Protein AF-A0A1Y0EIY8-F1 (afdb_monomer_lite)

Foldseek 3Di:
DDDDLLNVLLVVLVVVLVCVVVVNDALVVSLVSVVVSVSNCVLDDVVLVVLSVVLSVLSVVVRVDDDDDPPSPNVVSSVSVVVSSVVSVVRNVVVD

pLDDT: mean 89.24, std 13.51, range [42.38, 98.19]

Radius of gyration: 13.73 Å; chains: 1; bounding box: 45×19×31 Å

Structure (mmCIF, N/CA/C/O backbone):
data_AF-A0A1Y0EIY8-F1
#
_entry.id   AF-A0A1Y0EIY8-F1
#
loop_
_atom_site.group_PDB
_atom_site.id
_atom_site.type_symbol
_atom_site.label_atom_id
_atom_site.label_alt_id
_atom_site.label_comp_id
_atom_site.label_asym_id
_atom_site.label_entity_id
_atom_site.label_seq_id
_atom_site.pdbx_PDB_ins_code
_atom_site.Cartn_x
_atom_site.Cartn_y
_atom_site.Cartn_z
_atom_site.occupancy
_atom_site.B_iso_or_equiv
_atom_site.auth_seq_id
_atom_site.auth_comp_id
_atom_site.auth_asym_id
_atom_site.auth_atom_id
_atom_site.pdbx_PDB_model_num
ATOM 1 N N . MET A 1 1 ? -23.854 -5.332 4.239 1.00 42.38 1 MET A N 1
ATOM 2 C CA . MET A 1 1 ? -22.489 -5.134 4.766 1.00 42.38 1 MET A CA 1
ATOM 3 C C . MET A 1 1 ? -21.932 -3.884 4.111 1.00 42.38 1 MET A C 1
ATOM 5 O O . MET A 1 1 ? -21.634 -3.920 2.928 1.00 42.38 1 MET A O 1
ATOM 9 N N . THR A 1 2 ? -21.919 -2.750 4.805 1.00 49.50 2 THR A N 1
ATOM 10 C CA . THR A 1 2 ? -21.339 -1.505 4.281 1.00 49.50 2 THR A CA 1
ATOM 11 C C . THR A 1 2 ? -19.830 -1.559 4.484 1.00 49.50 2 THR A C 1
ATOM 13 O O . THR A 1 2 ? -19.366 -1.396 5.611 1.00 49.50 2 THR A O 1
ATOM 16 N N . SER A 1 3 ? -19.061 -1.832 3.427 1.00 66.19 3 SER A N 1
ATOM 17 C CA . SER A 1 3 ? -17.608 -1.639 3.467 1.00 66.19 3 SER A CA 1
ATOM 18 C C . SER A 1 3 ? -17.320 -0.182 3.819 1.00 66.19 3 SER A C 1
ATOM 20 O O . SER A 1 3 ? -17.828 0.730 3.169 1.00 66.19 3 SER A O 1
ATOM 22 N N . SER A 1 4 ? -16.541 0.044 4.877 1.00 84.12 4 SER A N 1
ATOM 23 C CA . SER A 1 4 ? -16.105 1.392 5.240 1.00 84.12 4 SER A CA 1
ATOM 24 C C . SER A 1 4 ? -15.139 1.916 4.173 1.00 84.12 4 SER A C 1
ATOM 26 O O . SER A 1 4 ? -14.305 1.155 3.676 1.00 84.12 4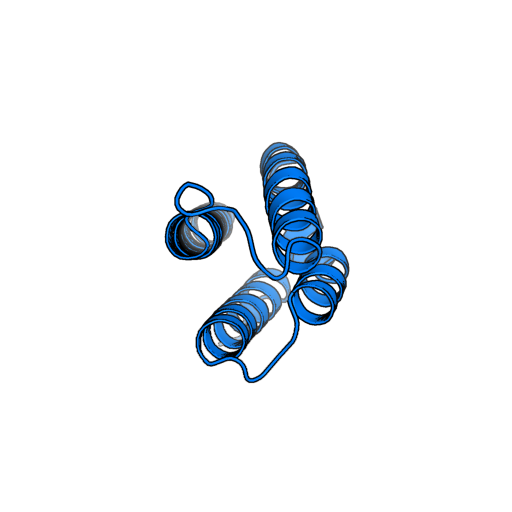 SER A O 1
ATOM 28 N N . ALA A 1 5 ? -15.226 3.203 3.828 1.00 91.75 5 ALA A N 1
ATOM 29 C CA . ALA A 1 5 ? -14.399 3.819 2.784 1.00 91.75 5 ALA A CA 1
ATOM 30 C C . ALA A 1 5 ? -12.877 3.537 2.915 1.00 91.75 5 ALA A C 1
ATOM 32 O O . ALA A 1 5 ? -12.251 3.262 1.893 1.00 91.75 5 ALA A O 1
ATOM 33 N N . PRO A 1 6 ? -12.268 3.511 4.123 1.00 95.25 6 PRO A N 1
ATOM 34 C CA . PRO A 1 6 ? -10.857 3.153 4.300 1.00 95.25 6 PRO A CA 1
ATOM 35 C C . PRO A 1 6 ? -10.525 1.708 3.908 1.00 95.25 6 PRO A C 1
ATOM 37 O O . PRO A 1 6 ? -9.469 1.459 3.336 1.00 95.25 6 PRO A O 1
ATOM 40 N N . LEU A 1 7 ? -11.415 0.754 4.208 1.00 94.81 7 LEU A N 1
ATOM 41 C CA . LEU A 1 7 ? -11.212 -0.657 3.863 1.00 94.81 7 LEU A CA 1
ATOM 42 C C . LEU A 1 7 ? -11.346 -0.874 2.355 1.00 94.81 7 LEU A C 1
ATOM 44 O O . LEU A 1 7 ? -10.516 -1.567 1.782 1.00 94.81 7 LEU A O 1
ATOM 48 N N . ALA A 1 8 ? -12.313 -0.212 1.712 1.00 95.19 8 ALA A N 1
ATOM 49 C CA . ALA A 1 8 ? -12.458 -0.257 0.257 1.00 95.19 8 ALA A CA 1
ATOM 50 C C . ALA A 1 8 ? -11.200 0.272 -0.455 1.00 95.19 8 ALA A C 1
ATOM 52 O O . ALA A 1 8 ? -10.662 -0.390 -1.335 1.00 95.19 8 ALA A O 1
ATOM 53 N N . GLN A 1 9 ? -10.664 1.417 -0.013 1.00 96.56 9 GLN A N 1
ATOM 54 C CA . GLN A 1 9 ? -9.414 1.949 -0.567 1.00 96.56 9 GLN A CA 1
ATOM 55 C C . GLN A 1 9 ? -8.213 1.030 -0.315 1.00 96.56 9 GLN A C 1
ATOM 57 O O . GLN A 1 9 ? -7.320 0.939 -1.154 1.00 96.56 9 GLN A O 1
ATOM 62 N N . LEU A 1 10 ? -8.172 0.340 0.827 1.00 97.00 10 LEU A N 1
ATOM 63 C CA . LEU A 1 10 ? -7.124 -0.637 1.104 1.00 97.00 10 LEU A CA 1
ATOM 64 C C . LEU A 1 10 ? -7.202 -1.845 0.157 1.00 97.00 10 LEU A C 1
ATOM 66 O O . LEU A 1 10 ? -6.170 -2.289 -0.345 1.00 97.00 10 LEU A O 1
ATOM 70 N N . ASP A 1 11 ? -8.409 -2.354 -0.095 1.00 96.88 11 ASP A N 1
ATOM 71 C CA . ASP A 1 11 ? -8.654 -3.460 -1.025 1.00 96.88 11 ASP A CA 1
ATOM 72 C C . ASP A 1 11 ? -8.248 -3.081 -2.458 1.00 96.88 11 ASP A C 1
ATOM 74 O O . ASP A 1 11 ? -7.560 -3.855 -3.132 1.00 96.88 11 ASP A O 1
ATOM 78 N N . ASP A 1 12 ? -8.574 -1.858 -2.888 1.00 96.75 12 ASP A N 1
ATOM 79 C CA . ASP A 1 12 ? -8.156 -1.316 -4.184 1.00 96.75 12 ASP A CA 1
ATOM 80 C C . ASP A 1 12 ? -6.626 -1.253 -4.307 1.00 96.75 12 ASP A C 1
ATOM 82 O O . ASP A 1 12 ? -6.059 -1.684 -5.315 1.00 96.75 12 ASP A O 1
ATOM 86 N N . LEU A 1 13 ? -5.923 -0.762 -3.278 1.00 97.44 13 LEU A N 1
ATOM 87 C CA . LEU A 1 13 ? -4.456 -0.732 -3.279 1.00 97.44 13 LEU A CA 1
ATOM 88 C C . LEU A 1 13 ? -3.844 -2.134 -3.294 1.00 97.44 13 LEU A C 1
ATOM 90 O O . LEU A 1 13 ? -2.819 -2.344 -3.944 1.00 97.44 13 LEU A O 1
ATOM 94 N N . GLN A 1 14 ? -4.472 -3.109 -2.638 1.00 97.56 14 GLN A N 1
ATOM 95 C CA . GLN A 1 14 ? -4.020 -4.496 -2.681 1.00 97.56 14 GLN A CA 1
ATOM 96 C C . GLN A 1 14 ? -4.145 -5.089 -4.092 1.00 97.56 14 GLN A C 1
ATOM 98 O O . GLN A 1 14 ? -3.216 -5.751 -4.564 1.00 97.56 14 GLN A O 1
ATOM 103 N N . ALA A 1 15 ? -5.243 -4.809 -4.798 1.00 97.44 15 ALA A N 1
ATOM 104 C CA . ALA A 1 15 ? -5.407 -5.210 -6.194 1.00 97.44 15 ALA A CA 1
ATOM 105 C C . ALA A 1 15 ? -4.366 -4.537 -7.107 1.00 97.44 15 ALA A C 1
ATOM 107 O O . ALA A 1 15 ? -3.759 -5.187 -7.960 1.00 97.44 15 ALA A O 1
ATOM 108 N N . ARG A 1 16 ? -4.094 -3.248 -6.884 1.00 97.25 16 ARG A N 1
ATOM 109 C CA . ARG A 1 16 ? -3.106 -2.476 -7.652 1.00 97.25 16 ARG A CA 1
ATOM 110 C C . ARG A 1 16 ? -1.672 -2.947 -7.411 1.00 97.25 16 ARG A C 1
ATOM 112 O O . ARG A 1 16 ? -0.893 -2.998 -8.359 1.00 97.25 16 ARG A O 1
ATOM 119 N N . LEU A 1 17 ? -1.329 -3.374 -6.193 1.00 97.00 17 LEU A N 1
ATOM 120 C CA . LEU A 1 17 ? -0.034 -4.001 -5.908 1.00 97.00 17 LEU A CA 1
ATOM 121 C C . LEU A 1 17 ? 0.121 -5.339 -6.650 1.00 97.00 17 LEU A C 1
ATOM 123 O O . LEU A 1 17 ? 1.199 -5.639 -7.161 1.00 97.00 17 LEU A O 1
ATOM 127 N N . ALA A 1 18 ? -0.946 -6.137 -6.752 1.00 96.56 18 ALA A N 1
ATOM 128 C CA . ALA A 1 18 ? -0.920 -7.369 -7.541 1.00 96.56 18 ALA A CA 1
ATOM 129 C C . ALA A 1 18 ? -0.719 -7.081 -9.039 1.00 96.56 18 ALA A C 1
ATOM 131 O O . ALA A 1 18 ? 0.107 -7.732 -9.680 1.00 96.56 18 ALA A O 1
ATOM 132 N N . ALA A 1 19 ? -1.405 -6.067 -9.578 1.00 96.19 19 ALA A N 1
ATOM 133 C CA . ALA A 1 19 ? -1.206 -5.607 -10.952 1.00 96.19 19 ALA A CA 1
ATOM 134 C C . ALA A 1 19 ? 0.23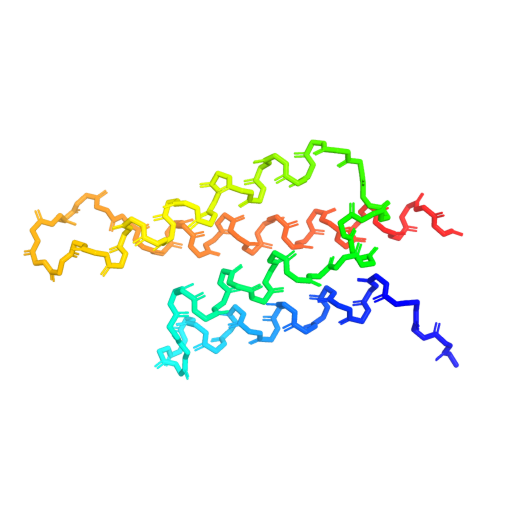1 -5.110 -11.190 1.00 96.19 19 ALA A C 1
ATOM 136 O O . ALA A 1 19 ? 0.827 -5.438 -12.214 1.00 96.19 19 ALA A O 1
ATOM 137 N N . LEU A 1 20 ? 0.818 -4.384 -10.230 1.00 93.81 20 LEU A N 1
ATOM 138 C CA . LEU A 1 20 ? 2.200 -3.898 -10.302 1.00 93.81 20 LEU A CA 1
ATOM 139 C C . LEU A 1 20 ? 3.190 -5.065 -10.376 1.00 93.81 20 LEU A C 1
ATOM 141 O O . LEU A 1 20 ? 4.050 -5.097 -11.251 1.00 93.81 20 LEU A O 1
ATOM 145 N N . ARG A 1 21 ? 3.021 -6.072 -9.513 1.00 92.81 21 ARG A N 1
ATOM 146 C CA . ARG A 1 21 ? 3.850 -7.290 -9.510 1.00 92.81 21 ARG A CA 1
ATOM 147 C C . ARG A 1 21 ? 3.723 -8.101 -10.798 1.00 92.81 21 ARG A C 1
ATOM 149 O O . ARG A 1 21 ? 4.670 -8.779 -11.178 1.00 92.81 21 ARG A O 1
ATOM 156 N N . ALA A 1 22 ? 2.566 -8.043 -11.450 1.00 93.94 22 ALA A N 1
ATOM 157 C CA . ALA A 1 22 ? 2.327 -8.676 -12.741 1.00 93.94 22 ALA A CA 1
ATOM 158 C C . ALA A 1 22 ? 2.795 -7.822 -13.938 1.00 93.94 22 ALA A C 1
ATOM 160 O O . ALA A 1 22 ? 2.581 -8.227 -15.078 1.00 93.94 22 ALA A O 1
ATOM 161 N N . GLY A 1 23 ? 3.383 -6.640 -13.704 1.00 91.62 23 GLY A N 1
ATOM 162 C CA . GLY A 1 23 ? 3.813 -5.719 -14.761 1.00 91.62 23 GLY A CA 1
ATOM 163 C C . GLY A 1 23 ? 2.662 -5.051 -15.522 1.00 91.62 23 GLY A C 1
ATOM 164 O O . GLY A 1 23 ? 2.861 -4.549 -16.622 1.00 91.62 23 GLY A O 1
ATOM 165 N N . GLN A 1 24 ? 1.447 -5.056 -14.965 1.00 94.94 24 GLN A N 1
ATOM 166 C CA . GLN A 1 24 ? 0.241 -4.505 -15.599 1.00 94.94 24 GLN A CA 1
ATOM 167 C C . GLN A 1 24 ? 0.029 -3.014 -15.299 1.00 94.94 24 GLN A C 1
ATOM 169 O O . GLN A 1 24 ? -0.797 -2.366 -15.935 1.00 94.94 24 GLN A O 1
ATOM 174 N N . THR A 1 25 ? 0.750 -2.466 -14.320 1.00 93.88 25 THR A N 1
ATOM 175 C CA . THR A 1 25 ? 0.775 -1.032 -14.010 1.00 93.88 25 THR A CA 1
ATOM 176 C C . THR A 1 25 ? 2.201 -0.590 -13.706 1.00 93.88 25 THR A C 1
ATOM 178 O O . THR A 1 25 ? 3.069 -1.422 -13.434 1.00 93.88 25 THR A O 1
ATOM 181 N N . SER A 1 26 ? 2.452 0.716 -13.759 1.00 92.25 26 SER A N 1
ATOM 182 C CA . SER A 1 26 ? 3.765 1.278 -13.462 1.00 92.25 26 SER A CA 1
ATOM 183 C C . SER A 1 26 ? 3.925 1.608 -11.969 1.00 92.25 26 SER A C 1
ATOM 185 O O . SER A 1 26 ? 2.947 1.952 -11.294 1.00 92.25 26 SER A O 1
ATOM 187 N N . PRO A 1 27 ? 5.167 1.580 -11.451 1.00 92.62 27 PRO A N 1
ATOM 188 C CA . PRO A 1 27 ? 5.533 2.093 -10.129 1.00 92.62 27 PRO A CA 1
ATOM 189 C C . PRO A 1 27 ? 4.915 3.461 -9.796 1.00 92.62 27 PRO A C 1
ATOM 191 O O . PRO A 1 27 ? 4.316 3.637 -8.734 1.00 92.62 27 PRO A O 1
ATOM 194 N N . SER A 1 28 ? 4.991 4.415 -10.729 1.00 93.56 28 SER A N 1
ATOM 195 C CA . SER A 1 28 ? 4.464 5.774 -10.556 1.00 93.56 28 SER A CA 1
ATOM 196 C C . SER A 1 28 ? 2.934 5.821 -10.511 1.00 93.56 28 SER A C 1
ATOM 198 O O . SER A 1 28 ? 2.370 6.584 -9.727 1.00 93.56 28 SER A O 1
ATOM 200 N N . ALA A 1 29 ? 2.250 5.000 -11.317 1.00 95.38 29 ALA A N 1
ATOM 201 C CA . ALA A 1 29 ? 0.789 4.920 -11.299 1.00 95.38 29 ALA A CA 1
ATOM 202 C C . ALA A 1 29 ? 0.284 4.383 -9.951 1.00 95.38 29 ALA A C 1
ATOM 204 O O . ALA A 1 29 ? -0.561 5.014 -9.314 1.00 95.38 29 ALA A O 1
ATOM 205 N N . PHE A 1 30 ? 0.881 3.289 -9.463 1.00 96.56 30 PHE A N 1
ATOM 206 C CA . PHE A 1 30 ? 0.591 2.759 -8.129 1.00 96.56 30 PHE A CA 1
ATOM 207 C C . PHE A 1 30 ? 0.850 3.804 -7.030 1.00 96.56 30 PHE A C 1
ATOM 209 O O . PHE A 1 30 ? 0.022 3.994 -6.138 1.00 96.56 30 PHE A O 1
ATOM 216 N N . ALA A 1 31 ? 1.980 4.517 -7.095 1.00 95.94 31 ALA A N 1
ATOM 217 C CA . ALA A 1 31 ? 2.337 5.516 -6.092 1.00 95.94 31 ALA A CA 1
ATOM 218 C C . ALA A 1 31 ? 1.374 6.714 -6.066 1.00 95.94 31 ALA A C 1
ATOM 220 O O . ALA A 1 31 ? 1.018 7.194 -4.987 1.00 95.94 31 ALA A O 1
ATOM 221 N N . GLY A 1 32 ? 0.915 7.182 -7.230 1.00 96.50 32 GLY A N 1
ATOM 222 C CA . GLY A 1 32 ? -0.113 8.221 -7.318 1.00 96.50 32 GLY A CA 1
ATOM 223 C C . GLY A 1 32 ? -1.424 7.793 -6.657 1.00 96.50 32 GLY A C 1
ATOM 224 O O . GLY A 1 32 ? -2.000 8.533 -5.860 1.00 96.50 32 GLY A O 1
ATOM 225 N N . GLU A 1 33 ? -1.854 6.562 -6.913 1.00 96.31 33 GLU A N 1
ATOM 226 C CA . GLU A 1 33 ? -3.084 6.007 -6.348 1.00 96.31 33 GLU A CA 1
ATOM 227 C C . GLU A 1 33 ? -2.989 5.825 -4.833 1.00 96.31 33 GLU A C 1
ATOM 229 O O . GLU A 1 33 ? -3.891 6.249 -4.109 1.00 96.31 33 GLU A O 1
ATOM 234 N N . ALA A 1 34 ? -1.866 5.301 -4.339 1.00 96.69 34 ALA A N 1
ATOM 235 C CA . ALA A 1 34 ? -1.600 5.154 -2.911 1.00 96.69 34 ALA A CA 1
ATOM 236 C C . ALA A 1 34 ? -1.620 6.500 -2.170 1.00 96.69 34 ALA A C 1
ATOM 238 O O . ALA A 1 34 ? -2.185 6.596 -1.081 1.00 96.69 34 ALA A O 1
ATOM 239 N N . ARG A 1 35 ? -1.071 7.563 -2.773 1.00 95.94 35 ARG A N 1
ATOM 240 C CA . ARG A 1 35 ? -1.130 8.928 -2.215 1.00 95.94 35 ARG A CA 1
ATOM 241 C C . ARG A 1 35 ? -2.541 9.519 -2.247 1.00 95.94 35 ARG A C 1
ATOM 243 O O . ARG A 1 35 ? -2.878 10.313 -1.376 1.00 95.94 35 ARG A O 1
ATOM 250 N N . SER A 1 36 ? -3.368 9.121 -3.214 1.00 96.38 36 SER A N 1
ATOM 251 C CA . SER A 1 36 ? -4.752 9.594 -3.358 1.00 96.38 36 SER A CA 1
ATOM 252 C C . SER A 1 36 ? -5.760 8.899 -2.428 1.00 96.38 36 SER A C 1
ATOM 254 O O . SER A 1 36 ? -6.910 9.333 -2.330 1.00 96.38 36 SER A O 1
ATOM 256 N N . ALA A 1 37 ? -5.350 7.836 -1.724 1.00 96.19 37 ALA A N 1
ATOM 257 C CA . ALA A 1 37 ? -6.192 7.053 -0.819 1.00 96.19 37 ALA A CA 1
ATOM 258 C C . ALA A 1 37 ? -6.479 7.801 0.503 1.00 96.19 37 ALA A C 1
ATOM 260 O O . ALA A 1 37 ? -6.099 7.377 1.595 1.00 96.19 37 ALA A O 1
ATOM 261 N N . GLN A 1 38 ? -7.137 8.959 0.410 1.00 95.81 38 GLN A N 1
ATOM 262 C CA . GLN A 1 38 ? -7.260 9.899 1.521 1.00 95.81 38 GLN A CA 1
ATOM 263 C C . GLN A 1 38 ? -8.062 9.335 2.703 1.00 95.81 38 GLN A C 1
ATOM 265 O O . GLN A 1 38 ? -7.681 9.564 3.847 1.00 95.81 38 GLN A O 1
ATOM 270 N N . ALA A 1 39 ? -9.130 8.565 2.461 1.00 95.25 39 ALA A N 1
ATOM 271 C CA . ALA A 1 39 ? -9.924 7.974 3.541 1.00 95.25 39 ALA A CA 1
ATOM 272 C C . ALA A 1 39 ? -9.116 6.926 4.323 1.00 95.25 39 ALA A C 1
ATOM 274 O O . ALA A 1 39 ? -9.187 6.887 5.551 1.00 95.25 39 ALA A O 1
ATOM 275 N N . LEU A 1 40 ? -8.299 6.128 3.629 1.00 96.06 40 LEU A N 1
ATOM 276 C CA . LEU A 1 40 ? -7.344 5.205 4.238 1.00 96.06 40 LEU A CA 1
ATOM 277 C C . LEU A 1 40 ? -6.310 5.951 5.091 1.00 96.06 40 LEU A C 1
ATOM 279 O O . LEU A 1 40 ? -6.122 5.623 6.262 1.00 96.06 40 LEU A O 1
ATOM 283 N N . LEU A 1 41 ? -5.660 6.968 4.520 1.00 95.62 41 LEU A N 1
ATOM 284 C CA . LEU A 1 41 ? -4.593 7.710 5.195 1.00 95.62 41 LEU A CA 1
ATOM 285 C C . LEU A 1 41 ? -5.097 8.508 6.400 1.00 95.62 41 LEU A C 1
ATOM 287 O O . LEU A 1 41 ? -4.396 8.595 7.403 1.00 95.62 41 LEU A O 1
ATOM 291 N N . THR A 1 42 ? -6.312 9.051 6.327 1.00 95.56 42 THR A N 1
ATOM 292 C CA . THR A 1 42 ? -6.941 9.772 7.439 1.00 95.56 42 THR A CA 1
ATOM 293 C C . THR A 1 42 ? -7.396 8.834 8.561 1.00 95.56 42 THR A C 1
ATOM 295 O O . THR A 1 42 ? -7.371 9.230 9.723 1.00 95.56 42 THR A O 1
ATOM 298 N N . ALA A 1 43 ? -7.791 7.596 8.249 1.00 95.69 43 ALA A N 1
ATOM 299 C CA . ALA A 1 43 ? -8.217 6.625 9.259 1.00 95.69 43 ALA A CA 1
ATOM 300 C C . ALA A 1 43 ? -7.044 5.976 10.020 1.00 95.69 43 ALA A C 1
ATOM 302 O O . ALA A 1 43 ? -7.215 5.512 11.148 1.00 95.69 43 ALA A O 1
ATOM 303 N N . LEU A 1 44 ? -5.851 5.919 9.423 1.00 96.19 44 LEU A N 1
ATOM 304 C CA . LEU A 1 44 ? -4.672 5.307 10.037 1.00 96.19 44 LEU A CA 1
ATOM 305 C C . LEU A 1 44 ? -3.878 6.296 10.914 1.00 96.19 44 LEU A C 1
ATOM 307 O O . LEU A 1 44 ? -3.862 7.498 10.659 1.00 96.19 44 LEU A O 1
ATOM 311 N N . PRO A 1 45 ? -3.133 5.808 11.928 1.00 96.50 45 PRO A N 1
ATOM 312 C CA . PRO A 1 45 ? -2.182 6.641 12.659 1.00 96.50 45 PRO A CA 1
ATOM 313 C C . PRO A 1 45 ? -1.125 7.273 11.729 1.00 96.50 45 PRO A C 1
ATOM 315 O O . PRO A 1 45 ? -0.631 6.573 10.840 1.00 96.50 45 PRO A O 1
ATOM 318 N N . PRO A 1 46 ? -0.658 8.513 11.990 1.00 94.00 46 PRO A N 1
ATOM 319 C CA . PRO A 1 46 ? 0.253 9.252 11.100 1.00 94.00 46 PRO A CA 1
ATOM 320 C C . PRO A 1 46 ? 1.523 8.496 10.676 1.00 94.00 46 PRO A C 1
ATOM 322 O O . PRO A 1 46 ? 2.002 8.659 9.554 1.00 94.00 46 PRO A O 1
ATOM 325 N N . ARG A 1 47 ? 2.042 7.613 11.541 1.00 95.69 47 ARG A N 1
ATOM 326 C CA . ARG A 1 47 ? 3.204 6.756 11.246 1.00 95.69 47 ARG A CA 1
ATOM 327 C C . ARG A 1 47 ? 3.025 5.891 9.991 1.00 95.69 47 ARG A C 1
ATOM 329 O O . ARG A 1 47 ? 3.999 5.628 9.299 1.00 95.69 47 ARG A O 1
ATOM 336 N N . PHE A 1 48 ? 1.800 5.461 9.674 1.00 97.31 48 PHE A N 1
ATOM 337 C CA . PHE A 1 48 ? 1.534 4.657 8.477 1.00 97.31 48 PHE A CA 1
ATOM 338 C C . PHE A 1 48 ? 1.779 5.459 7.202 1.00 97.31 48 PHE A C 1
ATOM 340 O O . PHE A 1 48 ? 2.397 4.933 6.281 1.00 97.31 48 PHE A O 1
ATOM 347 N N . GLY A 1 49 ? 1.354 6.726 7.174 1.00 96.19 49 GLY A N 1
ATOM 348 C CA . GLY A 1 49 ? 1.601 7.625 6.047 1.00 96.19 49 GLY A CA 1
ATOM 349 C C . GLY A 1 49 ? 3.090 7.902 5.844 1.00 96.19 49 GLY A C 1
ATOM 350 O O . GLY A 1 49 ? 3.565 7.875 4.715 1.00 96.19 49 GLY A O 1
ATOM 351 N N . GLN A 1 50 ? 3.848 8.081 6.931 1.00 96.25 50 GLN A N 1
ATOM 352 C CA . GLN A 1 50 ? 5.304 8.265 6.861 1.00 96.25 50 GLN A CA 1
ATOM 353 C C . GLN A 1 50 ? 6.001 7.047 6.241 1.00 96.25 50 GLN A C 1
ATOM 355 O O . GLN A 1 50 ? 6.780 7.200 5.303 1.00 96.25 50 GLN A O 1
ATOM 360 N N . VAL A 1 51 ? 5.674 5.838 6.717 1.00 97.31 51 VAL A N 1
ATOM 361 C CA . VAL A 1 51 ? 6.230 4.593 6.162 1.00 97.31 51 VAL A CA 1
ATOM 362 C C . VAL A 1 51 ? 5.819 4.417 4.701 1.00 97.31 51 VAL A C 1
ATOM 364 O O . VAL A 1 51 ? 6.665 4.088 3.873 1.00 97.31 51 VAL A O 1
ATOM 367 N N . LEU A 1 52 ? 4.552 4.682 4.363 1.00 97.50 52 LEU A N 1
ATOM 368 C CA . LEU A 1 52 ? 4.073 4.582 2.986 1.00 97.50 52 LEU A CA 1
ATOM 369 C C . LEU A 1 52 ? 4.867 5.506 2.060 1.00 97.50 52 LEU A C 1
ATOM 371 O O . LEU A 1 52 ? 5.350 5.049 1.033 1.00 97.50 52 LEU A O 1
ATOM 375 N N . VAL A 1 53 ? 5.062 6.776 2.430 1.00 96.25 53 VAL A N 1
ATOM 376 C CA . VAL A 1 53 ?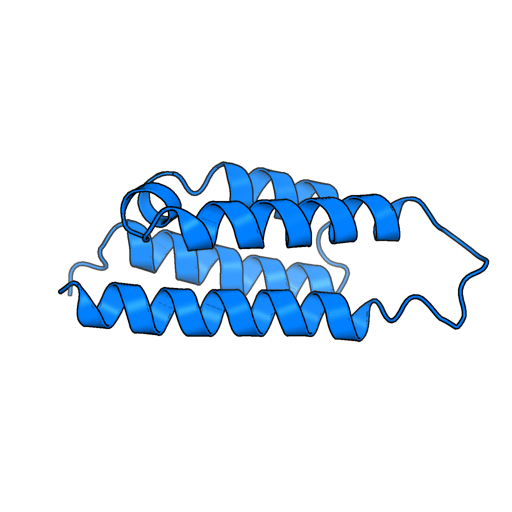 5.850 7.726 1.628 1.00 96.25 53 VAL A CA 1
ATOM 377 C C . VAL A 1 53 ? 7.269 7.208 1.382 1.00 96.25 53 VAL A C 1
ATOM 379 O O . VAL A 1 53 ? 7.737 7.259 0.246 1.00 96.25 53 VAL A O 1
ATOM 382 N N . SER A 1 54 ? 7.941 6.659 2.398 1.00 95.94 54 SER A N 1
ATOM 383 C CA . SER A 1 54 ? 9.273 6.064 2.224 1.00 95.94 54 SER A CA 1
ATOM 384 C C . SER A 1 54 ? 9.269 4.884 1.246 1.00 95.94 54 SER A C 1
ATOM 386 O O . SER A 1 54 ? 10.155 4.802 0.396 1.00 95.94 54 SER A O 1
ATOM 388 N N . LEU A 1 55 ? 8.267 4.002 1.325 1.00 95.94 55 LEU A N 1
ATOM 389 C CA . LEU A 1 55 ? 8.125 2.869 0.405 1.00 95.94 55 LEU A CA 1
ATOM 390 C C . LEU A 1 55 ? 7.854 3.330 -1.033 1.00 95.94 55 LEU A C 1
ATOM 392 O O . LEU A 1 55 ? 8.471 2.817 -1.963 1.00 95.94 55 LEU A O 1
ATOM 396 N N . LEU A 1 56 ? 6.979 4.322 -1.219 1.00 95.69 56 LEU A N 1
ATOM 397 C CA . LEU A 1 56 ? 6.654 4.871 -2.538 1.00 95.69 56 LEU A CA 1
ATOM 398 C C . LEU A 1 56 ? 7.856 5.565 -3.185 1.00 95.69 56 LEU A C 1
ATOM 400 O O . LEU A 1 56 ? 8.111 5.359 -4.367 1.00 95.69 56 LEU A O 1
ATOM 404 N N . ASN A 1 57 ? 8.638 6.318 -2.410 1.00 93.81 57 ASN A N 1
ATOM 405 C CA . ASN A 1 57 ? 9.857 6.947 -2.917 1.00 93.81 57 ASN A CA 1
ATOM 406 C C . ASN A 1 57 ? 10.893 5.897 -3.347 1.00 93.81 57 ASN A C 1
ATOM 408 O O . ASN A 1 57 ? 11.527 6.053 -4.387 1.00 93.81 57 ASN A O 1
ATOM 412 N N . GLY A 1 58 ? 11.048 4.812 -2.578 1.00 91.75 58 GLY A N 1
ATOM 413 C CA . GLY A 1 58 ? 11.904 3.688 -2.967 1.00 91.75 58 GLY A CA 1
ATOM 414 C C . GLY A 1 58 ? 11.423 2.995 -4.244 1.00 91.75 58 GLY A C 1
ATOM 415 O O . GLY A 1 58 ? 12.239 2.577 -5.061 1.00 91.75 58 GLY A O 1
ATOM 416 N N . LEU A 1 59 ? 10.104 2.921 -4.439 1.00 91.50 59 LEU A N 1
ATOM 417 C CA . LEU A 1 59 ? 9.477 2.297 -5.604 1.00 91.50 59 LEU A CA 1
ATOM 418 C C . LEU A 1 59 ? 9.701 3.110 -6.876 1.00 91.50 59 LEU A C 1
ATOM 420 O O . LEU A 1 59 ? 10.093 2.558 -7.901 1.00 91.50 59 LEU A O 1
ATOM 424 N N . GLU A 1 60 ? 9.506 4.422 -6.799 1.00 90.50 60 GLU A N 1
ATOM 425 C CA . GLU A 1 60 ? 9.749 5.335 -7.915 1.00 90.50 60 GLU A CA 1
ATOM 426 C C . GLU A 1 60 ? 11.244 5.456 -8.239 1.00 90.50 60 GLU A C 1
ATOM 428 O O . GLU A 1 60 ? 11.610 5.473 -9.411 1.00 90.50 60 GLU A O 1
ATOM 433 N N . ALA A 1 61 ? 12.116 5.468 -7.224 1.00 88.25 61 ALA A N 1
ATOM 434 C CA . ALA A 1 61 ? 13.561 5.449 -7.434 1.00 88.25 61 ALA A CA 1
ATOM 435 C C . ALA A 1 61 ? 14.011 4.147 -8.109 1.00 88.25 61 ALA A C 1
ATOM 437 O O . ALA A 1 61 ? 14.739 4.198 -9.093 1.00 88.25 61 ALA A O 1
ATOM 438 N N . GLY A 1 62 ? 13.537 2.991 -7.631 1.00 82.06 62 GLY A N 1
ATOM 439 C CA . GLY A 1 62 ? 13.851 1.687 -8.217 1.00 82.06 62 GLY A CA 1
ATOM 440 C C . GLY A 1 62 ? 13.402 1.549 -9.673 1.00 82.06 62 GLY A C 1
ATOM 441 O O . GLY A 1 62 ? 14.075 0.890 -10.453 1.00 82.06 62 GLY A O 1
ATOM 442 N N . ALA A 1 63 ? 12.311 2.216 -10.057 1.00 79.88 63 ALA A N 1
ATOM 443 C CA . ALA A 1 63 ? 11.835 2.260 -11.439 1.00 79.88 63 ALA A CA 1
ATOM 444 C C . ALA A 1 63 ? 12.730 3.089 -12.378 1.00 79.88 63 ALA A C 1
ATOM 446 O O . ALA A 1 63 ? 12.683 2.898 -13.587 1.00 79.88 63 ALA A O 1
ATOM 447 N N . ALA A 1 64 ? 13.515 4.026 -11.835 1.00 76.50 64 ALA A N 1
ATOM 448 C CA . ALA A 1 64 ? 14.411 4.882 -12.609 1.00 76.50 64 ALA A CA 1
ATOM 449 C C . ALA A 1 64 ? 15.785 4.237 -12.885 1.00 76.50 64 ALA A C 1
ATOM 451 O O . ALA A 1 64 ? 16.557 4.768 -13.683 1.00 76.50 64 ALA A O 1
ATOM 452 N N . PHE A 1 65 ? 16.105 3.110 -12.237 1.00 67.00 65 PHE A N 1
ATOM 453 C CA . PHE A 1 65 ? 17.354 2.373 -12.437 1.00 67.00 65 PHE A CA 1
ATOM 454 C C . PHE A 1 65 ? 17.113 1.160 -13.345 1.00 67.00 65 PHE A C 1
ATOM 456 O O . PHE A 1 65 ? 16.730 0.098 -12.865 1.00 67.00 65 PHE A O 1
ATOM 463 N N . ASP A 1 66 ? 17.352 1.321 -14.649 1.00 57.47 66 ASP A N 1
ATOM 464 C CA . ASP A 1 66 ? 16.968 0.323 -15.661 1.00 57.47 66 ASP A CA 1
ATOM 465 C C . ASP A 1 66 ? 17.954 -0.858 -15.834 1.00 57.47 66 ASP A C 1
ATOM 467 O O . ASP A 1 66 ? 17.516 -1.905 -16.282 1.00 57.47 66 ASP A O 1
ATOM 471 N N . GLU A 1 67 ? 19.245 -0.800 -15.446 1.00 55.03 67 GLU A N 1
ATOM 472 C CA . GLU A 1 67 ? 20.177 -1.877 -15.889 1.00 55.03 67 GLU A CA 1
ATOM 473 C C . GLU A 1 67 ? 21.372 -2.309 -14.995 1.00 55.03 67 GLU A C 1
ATOM 475 O O . GLU A 1 67 ? 22.151 -3.149 -15.435 1.00 55.03 67 GLU A O 1
ATOM 480 N N . ALA A 1 68 ? 21.584 -1.846 -13.750 1.00 48.69 68 ALA A N 1
ATOM 481 C CA . ALA A 1 68 ? 22.890 -2.116 -13.092 1.00 48.69 68 ALA A CA 1
ATOM 482 C C . ALA A 1 68 ? 22.917 -2.434 -11.587 1.00 48.69 68 ALA A C 1
ATOM 484 O O . ALA A 1 68 ? 23.959 -2.267 -10.952 1.00 48.69 68 ALA A O 1
ATOM 485 N N . SER A 1 69 ? 21.834 -2.942 -10.998 1.00 51.47 69 SER A N 1
ATOM 486 C CA . SER A 1 69 ? 21.847 -3.293 -9.573 1.00 51.47 69 SER A CA 1
ATOM 487 C C . SER A 1 69 ? 21.373 -4.719 -9.327 1.00 51.47 69 SER A C 1
ATOM 489 O O . SER A 1 69 ? 20.235 -4.933 -8.929 1.00 51.47 69 SER A O 1
ATOM 491 N N . CYS A 1 70 ? 22.289 -5.692 -9.398 1.00 53.97 70 CYS A N 1
ATOM 492 C CA . CYS A 1 70 ? 22.101 -7.025 -8.794 1.00 53.97 70 CYS A CA 1
ATOM 493 C C . CYS A 1 70 ? 21.820 -6.988 -7.271 1.00 53.97 70 CYS A C 1
ATOM 495 O O . CYS A 1 70 ? 21.657 -8.036 -6.659 1.00 53.97 70 CYS A O 1
ATOM 497 N N . SER A 1 71 ? 21.789 -5.801 -6.651 1.00 55.81 71 SER A N 1
ATOM 498 C CA . SER A 1 71 ? 21.530 -5.594 -5.222 1.00 55.81 71 SER A CA 1
ATOM 499 C C . SER A 1 71 ? 20.222 -4.838 -4.932 1.00 55.81 71 SER A C 1
ATOM 501 O O . SER A 1 71 ? 19.860 -4.677 -3.768 1.00 55.81 71 SER A O 1
ATOM 503 N N . PHE A 1 72 ? 19.496 -4.354 -5.953 1.00 61.03 72 PHE A N 1
ATOM 504 C CA . PHE A 1 72 ? 18.174 -3.764 -5.724 1.00 61.03 72 PHE A CA 1
ATOM 505 C C . PHE A 1 72 ? 17.112 -4.846 -5.875 1.00 61.03 72 PHE A C 1
ATOM 507 O O . PHE A 1 72 ? 16.639 -5.140 -6.971 1.00 61.03 72 PHE A O 1
ATOM 514 N N . ASP A 1 73 ? 16.763 -5.464 -4.752 1.00 71.81 73 ASP A N 1
ATOM 515 C CA . ASP A 1 73 ? 15.751 -6.508 -4.729 1.00 71.81 73 ASP A CA 1
ATOM 516 C C . ASP A 1 73 ? 14.354 -5.875 -4.813 1.00 71.81 73 ASP A C 1
ATOM 518 O O . ASP A 1 73 ? 13.704 -5.551 -3.814 1.00 71.81 73 ASP A O 1
ATOM 522 N N . GLN A 1 74 ? 13.896 -5.646 -6.045 1.00 78.75 74 GLN A N 1
ATOM 523 C CA . GLN A 1 74 ? 12.552 -5.147 -6.339 1.00 78.75 74 GLN A CA 1
ATOM 524 C C . GLN A 1 74 ? 11.469 -6.034 -5.686 1.00 78.75 74 GLN A C 1
ATOM 526 O O . GLN A 1 74 ? 10.407 -5.542 -5.295 1.00 78.75 74 GLN A O 1
ATOM 531 N N . GLY A 1 75 ? 11.754 -7.330 -5.496 1.00 84.38 75 GLY A N 1
ATOM 532 C CA . GLY A 1 75 ? 10.901 -8.264 -4.766 1.00 84.38 75 GLY A CA 1
ATOM 533 C C . GLY A 1 75 ? 10.741 -7.890 -3.293 1.00 84.38 75 GLY A C 1
ATOM 534 O O . GLY A 1 75 ? 9.613 -7.860 -2.794 1.00 84.38 75 GLY A O 1
ATOM 535 N N . GLN A 1 76 ? 11.831 -7.519 -2.617 1.00 89.44 76 GLN A N 1
ATOM 536 C CA . GLN A 1 76 ? 11.789 -7.071 -1.222 1.00 89.44 76 GLN A CA 1
ATOM 537 C C . GLN A 1 76 ? 10.932 -5.813 -1.052 1.00 89.44 76 GLN A C 1
ATOM 539 O O . GLN A 1 76 ? 10.187 -5.690 -0.079 1.00 89.44 76 GLN A O 1
ATOM 544 N N . LEU A 1 77 ? 10.990 -4.875 -2.000 1.00 90.75 77 LEU A N 1
ATOM 545 C CA . LEU A 1 77 ? 10.173 -3.668 -1.925 1.00 90.75 77 LEU A CA 1
ATOM 546 C C . LEU A 1 77 ? 8.677 -3.968 -2.086 1.00 90.75 77 LEU A C 1
ATOM 548 O O . LEU A 1 77 ? 7.858 -3.451 -1.322 1.00 90.75 77 LEU A O 1
ATOM 552 N N . HIS A 1 78 ? 8.316 -4.835 -3.036 1.00 92.81 78 HIS A N 1
ATOM 553 C CA . HIS A 1 78 ? 6.940 -5.309 -3.178 1.00 92.81 78 HIS A CA 1
ATOM 554 C C . HIS A 1 78 ? 6.460 -6.058 -1.925 1.00 92.81 78 HIS A C 1
ATOM 556 O O . HIS A 1 78 ? 5.307 -5.890 -1.526 1.00 92.81 78 HIS A O 1
ATOM 562 N N . GLN A 1 79 ? 7.334 -6.834 -1.277 1.00 94.88 79 GLN A N 1
ATOM 563 C CA . GLN A 1 79 ? 7.022 -7.500 -0.012 1.00 94.88 79 GLN A CA 1
ATOM 564 C C . GLN A 1 79 ? 6.772 -6.487 1.113 1.00 94.88 79 GLN A C 1
ATOM 566 O O . GLN A 1 79 ? 5.759 -6.576 1.798 1.00 94.88 79 GLN A O 1
ATOM 571 N N . ASN A 1 80 ? 7.611 -5.459 1.248 1.00 95.44 80 ASN A N 1
ATOM 572 C CA . ASN A 1 80 ? 7.414 -4.415 2.257 1.00 95.44 80 ASN A CA 1
ATOM 573 C C . ASN A 1 80 ? 6.082 -3.655 2.060 1.00 95.44 80 ASN A C 1
ATOM 575 O O . ASN A 1 80 ? 5.418 -3.301 3.035 1.00 95.44 80 ASN A O 1
ATOM 579 N N . LEU A 1 81 ? 5.662 -3.418 0.808 1.00 96.75 81 LEU A N 1
ATOM 580 C CA . LEU A 1 81 ? 4.342 -2.846 0.496 1.00 96.75 81 LEU A CA 1
ATOM 581 C C . LEU A 1 81 ? 3.203 -3.796 0.888 1.00 96.75 81 LEU A C 1
ATOM 583 O O . LEU A 1 81 ? 2.204 -3.357 1.458 1.00 96.75 81 LEU A O 1
ATOM 587 N N . GLN A 1 82 ? 3.361 -5.094 0.623 1.00 97.12 82 GLN A N 1
ATOM 588 C CA . GLN A 1 82 ? 2.402 -6.122 1.028 1.00 97.12 82 GLN A CA 1
ATOM 589 C C . GLN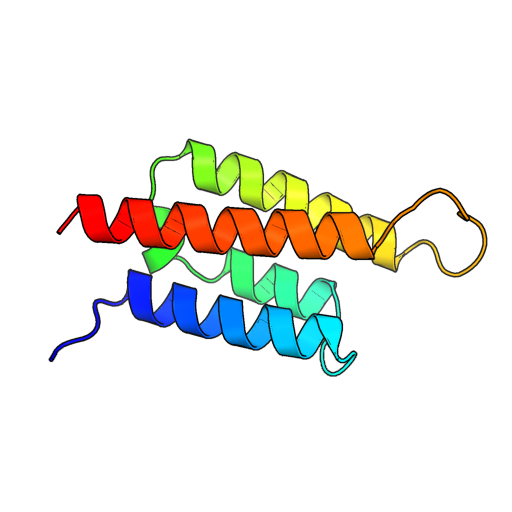 A 1 82 ? 2.241 -6.168 2.556 1.00 97.12 82 GLN A C 1
ATOM 591 O O . GLN A 1 82 ? 1.115 -6.211 3.058 1.00 97.12 82 GLN A O 1
ATOM 596 N N . ASP A 1 83 ? 3.351 -6.107 3.291 1.00 98.06 83 ASP A N 1
ATOM 597 C CA . ASP A 1 83 ? 3.365 -6.120 4.754 1.00 98.06 83 ASP A CA 1
ATOM 598 C C . ASP A 1 83 ? 2.715 -4.855 5.328 1.00 98.06 83 ASP A C 1
ATOM 600 O O . ASP A 1 83 ? 1.931 -4.924 6.280 1.00 98.06 83 ASP A O 1
ATOM 604 N N . TRP A 1 84 ? 2.964 -3.696 4.708 1.00 98.19 84 TRP A N 1
ATOM 605 C CA . TRP A 1 84 ? 2.302 -2.445 5.072 1.00 98.19 84 TRP A CA 1
ATOM 606 C C . TRP A 1 84 ? 0.779 -2.534 4.902 1.00 98.19 84 TR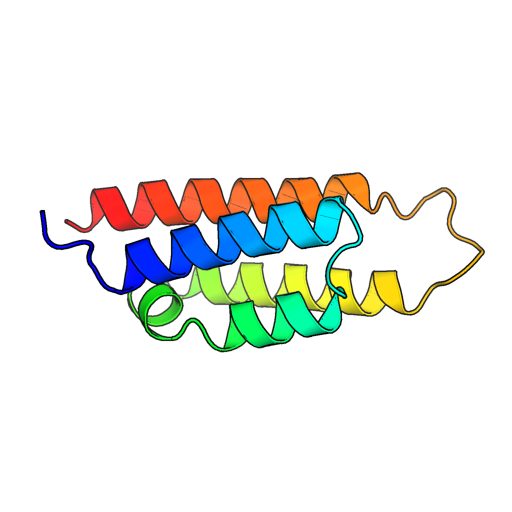P A C 1
ATOM 608 O O . TRP A 1 84 ? 0.043 -2.154 5.814 1.00 98.19 84 TRP A O 1
ATOM 618 N N . LEU A 1 85 ? 0.296 -3.079 3.776 1.00 98.19 85 LEU A N 1
ATOM 619 C CA . LEU A 1 85 ? -1.140 -3.258 3.518 1.00 98.19 85 LEU A CA 1
ATOM 620 C C . LEU A 1 85 ? -1.786 -4.196 4.547 1.00 98.19 85 LEU A C 1
ATOM 622 O O . LEU A 1 85 ? -2.869 -3.904 5.062 1.00 98.19 85 LEU A O 1
ATOM 626 N N . ALA A 1 86 ? -1.109 -5.292 4.898 1.00 97.94 86 ALA A N 1
ATOM 627 C CA . ALA A 1 86 ? -1.582 -6.219 5.923 1.00 97.94 86 ALA A CA 1
ATOM 628 C C . ALA A 1 86 ? -1.688 -5.539 7.301 1.00 97.94 86 ALA A C 1
ATOM 630 O O . ALA A 1 86 ? -2.725 -5.635 7.964 1.00 97.94 86 ALA A O 1
ATOM 631 N N . ALA A 1 87 ? -0.659 -4.787 7.704 1.00 97.81 87 ALA A N 1
ATOM 632 C CA . ALA A 1 87 ? -0.656 -4.041 8.961 1.00 97.81 87 ALA A CA 1
ATOM 633 C C . ALA A 1 87 ? -1.733 -2.941 8.991 1.00 97.81 87 ALA A C 1
ATOM 635 O O . ALA A 1 87 ? -2.385 -2.731 10.018 1.00 97.81 87 ALA A O 1
ATOM 636 N N . ALA A 1 88 ? -1.954 -2.253 7.867 1.00 97.38 88 ALA A N 1
ATOM 637 C CA . ALA A 1 88 ? -3.009 -1.256 7.724 1.00 97.38 88 ALA A CA 1
ATOM 638 C C . ALA A 1 88 ? -4.398 -1.886 7.906 1.00 97.38 88 ALA A C 1
ATOM 640 O O . ALA A 1 88 ? -5.213 -1.345 8.657 1.00 97.38 88 ALA A O 1
ATOM 641 N N . ARG A 1 89 ? -4.648 -3.065 7.312 1.00 96.94 89 ARG A N 1
ATOM 642 C CA . ARG A 1 89 ? -5.911 -3.801 7.499 1.00 96.94 89 ARG A CA 1
ATOM 643 C C . ARG A 1 89 ? -6.153 -4.126 8.965 1.00 96.94 89 ARG A C 1
ATOM 645 O O . ARG A 1 89 ? -7.211 -3.792 9.493 1.00 96.94 89 ARG A O 1
ATOM 652 N N . GLN A 1 90 ? -5.168 -4.741 9.622 1.00 96.88 90 GLN A N 1
ATOM 653 C CA . GLN A 1 90 ? -5.268 -5.096 11.039 1.00 96.88 90 GLN A CA 1
ATOM 654 C C . GLN A 1 90 ? -5.549 -3.861 11.898 1.00 96.88 90 GLN A C 1
ATOM 656 O O . GLN A 1 90 ? -6.374 -3.904 12.811 1.00 96.88 90 GLN A O 1
ATOM 661 N N . ARG A 1 91 ? -4.904 -2.731 11.583 1.00 96.56 91 ARG A N 1
ATOM 662 C CA . ARG A 1 91 ? -5.123 -1.486 12.315 1.00 96.56 91 ARG A CA 1
ATOM 663 C C . ARG A 1 91 ? -6.532 -0.932 12.122 1.00 96.56 91 ARG A C 1
ATOM 665 O O . ARG A 1 91 ? -7.116 -0.509 13.114 1.00 96.56 91 ARG A O 1
ATOM 672 N N . LEU A 1 92 ? -7.062 -0.929 10.898 1.00 94.62 92 LEU A N 1
ATOM 673 C CA . LEU A 1 92 ? -8.429 -0.479 10.607 1.00 94.62 92 LEU A CA 1
ATOM 674 C C . LEU A 1 92 ? -9.480 -1.358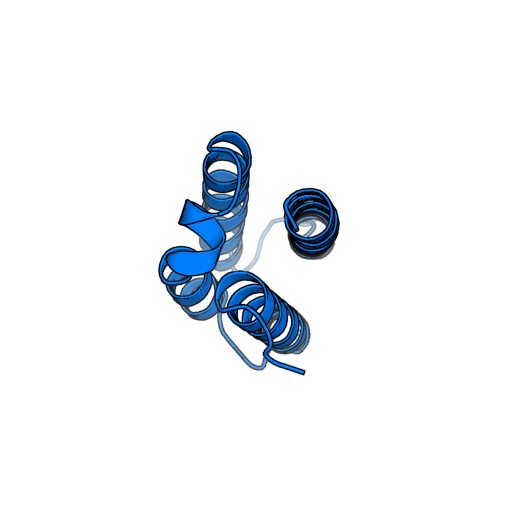 11.285 1.00 94.62 92 LEU A C 1
ATOM 676 O O . LEU A 1 92 ? -10.450 -0.840 11.822 1.00 94.62 92 LEU A O 1
ATOM 680 N N . GLN A 1 93 ? -9.269 -2.673 11.304 1.00 93.81 93 GLN A N 1
ATOM 681 C CA . GLN A 1 93 ? -10.159 -3.607 11.996 1.00 93.81 93 GLN A CA 1
ATOM 682 C C . GLN A 1 93 ? -10.160 -3.393 13.512 1.00 93.81 93 GLN A C 1
ATOM 684 O O . GLN A 1 93 ? -11.193 -3.559 14.139 1.00 93.81 93 GLN A O 1
ATOM 689 N N . ALA A 1 94 ? -9.030 -2.982 14.093 1.00 92.56 94 ALA A N 1
ATOM 690 C CA . ALA A 1 94 ? -8.934 -2.638 15.511 1.00 92.56 94 ALA A CA 1
ATOM 691 C C . ALA A 1 94 ? -9.484 -1.237 15.860 1.00 92.56 94 ALA A C 1
ATOM 693 O O . ALA A 1 94 ? -9.422 -0.837 17.022 1.00 92.56 94 ALA A O 1
ATOM 694 N N . LEU A 1 95 ? -9.913 -0.450 14.866 1.00 84.94 95 LEU A N 1
ATOM 695 C CA . LEU A 1 95 ? -10.525 0.874 15.046 1.00 84.94 95 LEU A CA 1
ATOM 696 C C . LEU A 1 95 ? -12.060 0.844 14.949 1.00 84.94 95 LEU A C 1
ATOM 698 O O . LEU A 1 95 ? -12.684 1.846 15.299 1.00 84.94 95 LEU A O 1
ATOM 702 N N . GLY A 1 96 ? -12.637 -0.250 14.441 1.00 70.25 96 GLY A N 1
ATOM 703 C CA . GLY A 1 96 ? -14.083 -0.493 14.387 1.00 70.25 96 GLY A CA 1
ATOM 704 C C . GLY A 1 96 ? -14.561 -1.323 15.565 1.00 70.25 96 GLY A C 1
ATOM 705 O O . GLY A 1 96 ? -15.756 -1.180 15.898 1.00 70.25 96 GLY A O 1
#

Organism: NCBI:txid1082851

Secondary structure (DSSP, 8-state):
----HHHHHHHHHHHHHHHHHTTSS-HHHHHHHHHH-HHHHHHS-HHHHHHHHHHHHHHHHHHT--S--TT--HHHHHHHHHHHHHHHHHHHHTT-

Sequence (96 aa):
MTSSAPLAQLDDLQARLAALRAGQTSPSAFAGEARSAQALLTALPPRFGQVLVSLLNGLEAGAAFDEASCSFDQGQLHQNLQDWLAAARQRLQALG